Protein AF-A0A849QPU6-F1 (afdb_monomer_lite)

Secondary structure (DSSP, 8-state):
----EEPHHHHHHHHHHHHHHHHHHHHHTT-S-S--TT--------SS-SSEE---STTSHHHHHHHHHHHHHHHHHHHHHHHHHHGGGS--

Structure (mmCIF, N/CA/C/O backbone):
data_AF-A0A849QPU6-F1
#
_entry.id   AF-A0A849QPU6-F1
#
loop_
_atom_site.group_PDB
_atom_site.id
_atom_site.type_symbol
_atom_site.label_atom_id
_atom_site.label_alt_id
_atom_site.label_comp_id
_atom_site.label_asym_id
_atom_site.label_entity_id
_atom_site.label_seq_id
_atom_site.pdbx_PDB_ins_code
_atom_site.Cartn_x
_atom_site.Cartn_y
_atom_site.Cartn_z
_atom_site.occupancy
_atom_site.B_iso_or_equiv
_atom_site.auth_seq_id
_atom_site.auth_comp_id
_atom_site.auth_asym_id
_atom_site.auth_atom_id
_atom_site.pdbx_PDB_model_num
ATOM 1 N N . VAL A 1 1 ? 6.974 10.613 -0.491 1.00 65.25 1 VAL A N 1
ATOM 2 C CA . VAL A 1 1 ? 7.225 10.857 -1.930 1.00 65.25 1 VAL A CA 1
ATOM 3 C C . VAL A 1 1 ? 8.498 10.128 -2.294 1.00 65.25 1 VAL A C 1
ATOM 5 O O . VAL A 1 1 ? 9.472 10.268 -1.566 1.00 65.25 1 VAL A O 1
ATOM 8 N N . VAL A 1 2 ? 8.470 9.315 -3.344 1.00 78.31 2 VAL A N 1
ATOM 9 C CA . VAL A 1 2 ? 9.662 8.660 -3.897 1.00 78.31 2 VAL A CA 1
ATOM 10 C C . VAL A 1 2 ? 9.867 9.155 -5.325 1.00 78.31 2 VAL A C 1
ATOM 12 O O . VAL A 1 2 ? 8.890 9.479 -5.998 1.00 78.31 2 VAL A O 1
ATOM 15 N N . ASN A 1 3 ? 11.117 9.234 -5.775 1.00 84.12 3 ASN A N 1
ATOM 16 C CA . ASN A 1 3 ? 11.428 9.548 -7.167 1.00 84.12 3 ASN A CA 1
ATOM 17 C C . ASN A 1 3 ? 11.476 8.249 -7.974 1.00 84.12 3 ASN A C 1
ATOM 19 O O . ASN A 1 3 ? 12.062 7.270 -7.517 1.00 84.12 3 ASN A O 1
ATOM 23 N N . GLY A 1 4 ? 10.857 8.245 -9.151 1.00 89.69 4 GLY A N 1
ATOM 24 C CA . GLY A 1 4 ? 10.888 7.104 -10.056 1.00 89.69 4 GLY A CA 1
ATOM 25 C C . GLY A 1 4 ? 9.841 7.184 -11.162 1.00 89.69 4 GLY A C 1
ATOM 26 O O . GLY A 1 4 ? 8.799 7.825 -11.013 1.00 89.69 4 GLY A O 1
ATOM 27 N N . ILE A 1 5 ? 10.138 6.532 -12.282 1.00 94.62 5 ILE A N 1
ATOM 28 C CA . ILE A 1 5 ? 9.169 6.214 -13.336 1.00 94.62 5 ILE A CA 1
ATOM 29 C C . ILE A 1 5 ? 8.613 4.828 -13.032 1.00 94.62 5 ILE A C 1
ATOM 31 O O . ILE A 1 5 ? 9.383 3.921 -12.732 1.00 94.62 5 ILE A O 1
ATOM 35 N N . LEU A 1 6 ? 7.297 4.651 -13.124 1.00 94.94 6 LEU A N 1
ATOM 36 C CA . LEU A 1 6 ? 6.653 3.367 -12.855 1.00 94.94 6 LEU A CA 1
ATOM 37 C C . LEU A 1 6 ? 6.295 2.654 -14.161 1.00 94.94 6 LEU A C 1
ATOM 39 O O . LEU A 1 6 ? 5.783 3.278 -15.092 1.00 94.94 6 LEU A O 1
ATOM 43 N N . SER A 1 7 ? 6.527 1.342 -14.209 1.00 95.81 7 SER A N 1
ATOM 44 C CA . SER A 1 7 ? 5.860 0.475 -15.181 1.00 95.81 7 SER A CA 1
ATOM 45 C C . SER A 1 7 ? 4.348 0.427 -14.901 1.00 95.81 7 SER A C 1
ATOM 47 O O . SER A 1 7 ? 3.900 0.706 -13.785 1.00 95.81 7 SER A O 1
ATOM 49 N N . GLU A 1 8 ? 3.539 0.027 -15.883 1.00 96.38 8 GLU A N 1
ATOM 50 C CA . GLU A 1 8 ? 2.104 -0.215 -15.654 1.00 96.38 8 GLU A CA 1
ATOM 51 C C . GLU A 1 8 ? 1.873 -1.303 -14.593 1.00 96.38 8 GLU A C 1
ATOM 53 O O . GLU A 1 8 ? 1.007 -1.157 -13.729 1.00 96.38 8 GLU A O 1
ATOM 58 N N . GLY A 1 9 ? 2.716 -2.342 -14.591 1.00 97.81 9 GLY A N 1
ATOM 59 C CA . GLY A 1 9 ? 2.703 -3.392 -13.573 1.00 97.81 9 GLY A CA 1
ATOM 60 C C . GLY A 1 9 ? 3.059 -2.877 -12.177 1.00 97.81 9 GLY A C 1
ATOM 61 O O . GLY A 1 9 ? 2.418 -3.263 -11.203 1.00 97.81 9 GLY A O 1
ATOM 62 N N . ALA A 1 10 ? 4.017 -1.955 -12.060 1.00 96.88 10 ALA A N 1
ATOM 63 C CA . ALA A 1 10 ? 4.362 -1.308 -10.798 1.00 96.88 10 ALA A CA 1
ATOM 64 C C . A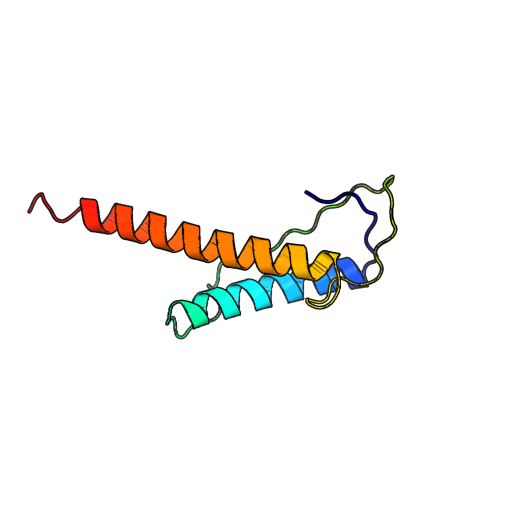LA A 1 10 ? 3.231 -0.402 -10.302 1.00 96.88 10 ALA A C 1
ATOM 66 O O . ALA A 1 10 ? 2.976 -0.361 -9.103 1.00 96.88 10 ALA A O 1
ATOM 67 N N . MET A 1 11 ? 2.517 0.293 -11.194 1.00 96.88 11 MET A N 1
ATOM 68 C CA . MET A 1 11 ? 1.341 1.077 -10.802 1.00 96.88 11 MET A CA 1
ATOM 69 C C . MET A 1 11 ? 0.226 0.183 -10.250 1.00 96.88 11 MET A C 1
ATOM 71 O O . MET A 1 11 ? -0.292 0.458 -9.169 1.00 96.88 11 MET A O 1
ATOM 75 N N . ALA A 1 12 ? -0.107 -0.908 -10.946 1.00 97.94 12 ALA A N 1
ATOM 76 C CA . ALA A 1 12 ? -1.092 -1.877 -10.468 1.00 97.94 12 ALA A CA 1
ATOM 77 C C . ALA A 1 12 ? -0.646 -2.539 -9.152 1.00 97.94 12 ALA A C 1
ATOM 79 O O . ALA A 1 12 ? -1.418 -2.616 -8.198 1.00 97.94 12 ALA A O 1
ATOM 80 N N . GLY A 1 13 ? 0.624 -2.943 -9.069 1.00 98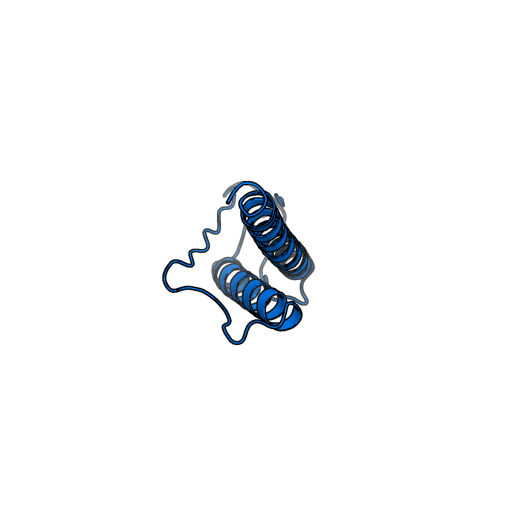.19 13 GLY A N 1
ATOM 81 C CA . GLY A 1 13 ? 1.222 -3.507 -7.862 1.00 98.19 13 GLY A CA 1
ATOM 82 C C . GLY A 1 13 ? 1.175 -2.544 -6.678 1.00 98.19 13 GLY A C 1
ATOM 83 O O . GLY A 1 13 ? 0.854 -2.962 -5.573 1.00 98.19 13 GLY A O 1
ATOM 84 N N . ALA A 1 14 ? 1.403 -1.248 -6.902 1.00 97.94 14 ALA A N 1
ATOM 85 C CA . ALA A 1 14 ? 1.336 -0.238 -5.852 1.00 97.94 14 ALA A CA 1
ATOM 86 C C . ALA A 1 14 ? -0.087 -0.079 -5.295 1.00 97.94 14 ALA A C 1
ATOM 88 O O . ALA A 1 14 ? -0.244 0.095 -4.088 1.00 97.94 14 ALA A O 1
ATOM 89 N N . ILE A 1 15 ? -1.117 -0.177 -6.148 1.00 98.00 15 ILE A N 1
ATOM 90 C CA . ILE A 1 15 ? -2.521 -0.198 -5.708 1.00 98.00 15 ILE A CA 1
ATOM 91 C C . ILE A 1 15 ? -2.765 -1.418 -4.818 1.00 98.00 15 ILE A C 1
ATOM 93 O O . ILE A 1 15 ? -3.238 -1.260 -3.696 1.00 98.00 15 ILE A O 1
ATOM 97 N N . ILE A 1 16 ? -2.384 -2.611 -5.287 1.00 98.00 16 ILE A N 1
ATOM 98 C CA . ILE A 1 16 ? -2.553 -3.871 -4.546 1.00 98.00 16 ILE A CA 1
ATOM 99 C C . ILE A 1 16 ? -1.853 -3.793 -3.185 1.00 98.00 16 ILE A C 1
ATOM 101 O O . ILE A 1 16 ? -2.485 -3.993 -2.153 1.00 98.00 16 ILE A O 1
ATOM 105 N N . THR A 1 17 ? -0.573 -3.421 -3.171 1.00 98.50 17 THR A N 1
ATOM 106 C CA . THR A 1 17 ? 0.231 -3.328 -1.947 1.00 98.50 17 THR A CA 1
ATOM 107 C C . THR A 1 17 ? -0.316 -2.285 -0.972 1.00 98.50 17 THR A C 1
ATOM 109 O O . THR A 1 17 ? -0.330 -2.530 0.232 1.00 98.50 17 THR A O 1
ATOM 112 N N . ALA A 1 18 ? -0.822 -1.144 -1.451 1.00 98.25 18 ALA A N 1
ATOM 113 C CA . ALA A 1 18 ? -1.482 -0.170 -0.583 1.00 98.25 18 ALA A CA 1
ATOM 114 C C . ALA A 1 18 ? -2.775 -0.731 0.039 1.00 98.25 18 ALA A C 1
ATOM 116 O O . ALA A 1 18 ? -3.012 -0.544 1.234 1.00 98.25 18 ALA A O 1
ATOM 117 N N . THR A 1 19 ? -3.594 -1.442 -0.741 1.00 97.25 19 THR A N 1
ATOM 118 C CA . THR A 1 19 ? -4.828 -2.075 -0.256 1.00 97.25 19 THR A CA 1
ATOM 119 C C . THR A 1 19 ? -4.541 -3.174 0.771 1.00 97.25 19 THR A C 1
ATOM 121 O O . THR A 1 19 ? -5.157 -3.182 1.837 1.00 97.25 19 THR A O 1
ATOM 124 N N . GLU A 1 20 ? -3.569 -4.051 0.510 1.00 97.88 20 GLU A N 1
ATOM 125 C CA . GLU A 1 20 ? -3.134 -5.095 1.450 1.00 97.88 20 GLU A CA 1
ATOM 126 C C . GLU A 1 20 ? -2.598 -4.493 2.753 1.00 97.88 20 GLU A C 1
ATOM 128 O O . GLU A 1 20 ? -2.968 -4.935 3.840 1.00 97.88 20 GLU A O 1
ATOM 133 N N . ALA A 1 21 ? -1.782 -3.439 2.661 1.00 98.19 21 ALA A N 1
ATOM 134 C CA . ALA A 1 21 ? -1.226 -2.759 3.826 1.00 98.19 21 ALA A CA 1
ATOM 135 C C . ALA A 1 21 ? -2.304 -2.115 4.707 1.00 98.19 21 ALA A C 1
ATOM 137 O O . ALA A 1 21 ? -2.204 -2.158 5.936 1.00 98.19 21 ALA A O 1
ATOM 138 N N . LYS A 1 22 ? -3.349 -1.534 4.101 1.00 97.88 22 LYS A N 1
ATOM 139 C CA . LYS A 1 22 ? -4.511 -1.037 4.844 1.00 97.88 22 LYS A CA 1
ATOM 140 C C . LYS A 1 22 ? -5.239 -2.183 5.551 1.00 97.88 22 LYS A C 1
ATOM 142 O O . LYS A 1 22 ? -5.508 -2.064 6.745 1.00 97.88 22 LYS A O 1
ATOM 147 N N . GLY A 1 23 ? -5.544 -3.263 4.829 1.00 97.56 23 GLY A N 1
ATOM 148 C CA . GLY A 1 23 ? -6.234 -4.427 5.387 1.00 97.56 23 GLY A CA 1
ATOM 149 C C . GLY A 1 23 ? -5.472 -5.025 6.568 1.00 97.56 23 GLY A C 1
ATOM 150 O O . GLY A 1 23 ? -6.045 -5.202 7.639 1.00 97.56 23 GLY A O 1
ATOM 151 N N . LEU A 1 24 ? -4.159 -5.219 6.417 1.00 97.31 24 LEU A N 1
ATOM 152 C CA . LEU A 1 24 ? -3.283 -5.684 7.491 1.00 97.31 24 LEU A CA 1
ATOM 153 C C . LEU A 1 24 ? -3.326 -4.747 8.704 1.00 97.31 24 LEU A C 1
ATOM 155 O O . LEU A 1 24 ? -3.483 -5.208 9.828 1.00 97.31 24 LEU A O 1
ATOM 159 N N . ALA A 1 25 ? -3.235 -3.433 8.491 1.00 98.00 25 ALA A N 1
ATOM 160 C CA . ALA A 1 25 ? -3.262 -2.469 9.585 1.00 98.00 25 ALA A CA 1
ATOM 161 C C . ALA A 1 25 ? -4.581 -2.484 10.369 1.00 98.00 25 ALA A C 1
ATOM 163 O O . ALA A 1 25 ? -4.552 -2.346 11.591 1.00 98.00 25 ALA A O 1
ATOM 164 N N . LEU A 1 26 ? -5.714 -2.659 9.683 1.00 97.75 26 LEU A N 1
ATOM 165 C CA . LEU A 1 26 ? -7.028 -2.812 10.311 1.00 97.75 26 LEU A CA 1
ATOM 166 C C . LEU A 1 26 ? -7.121 -4.118 11.106 1.00 97.75 26 LEU A C 1
ATOM 168 O O . LEU A 1 26 ? -7.509 -4.089 12.273 1.00 97.75 26 LEU A O 1
ATOM 172 N N . MET A 1 27 ? -6.685 -5.235 10.519 1.00 97.62 27 MET A N 1
ATOM 173 C CA . MET A 1 27 ? -6.644 -6.533 11.201 1.00 97.62 27 MET A CA 1
ATOM 174 C C . MET A 1 27 ? -5.766 -6.490 12.458 1.00 97.62 27 MET A C 1
ATOM 176 O O . MET A 1 27 ? -6.170 -6.967 13.514 1.00 97.62 27 MET A O 1
ATOM 180 N N . GLU A 1 28 ? -4.586 -5.869 12.383 1.00 97.56 28 GLU A N 1
ATOM 181 C CA . GLU A 1 28 ? -3.681 -5.695 13.528 1.00 97.56 28 GLU A CA 1
ATOM 182 C C . GLU A 1 28 ? -4.266 -4.796 14.629 1.00 97.56 28 GLU A C 1
ATOM 184 O O . GLU A 1 28 ? -3.828 -4.868 15.776 1.00 97.56 28 GLU A O 1
ATOM 189 N N . MET A 1 29 ? -5.239 -3.943 14.300 1.00 96.62 29 MET A N 1
ATOM 190 C CA . MET A 1 29 ? -5.993 -3.142 15.269 1.00 96.62 29 MET A CA 1
ATOM 191 C C . MET A 1 29 ? -7.244 -3.855 15.805 1.00 96.62 29 MET A C 1
ATOM 193 O O . MET A 1 29 ? -7.938 -3.289 16.644 1.00 96.62 29 MET A O 1
ATOM 197 N N . GLY A 1 30 ? -7.522 -5.084 15.360 1.00 97.19 30 GLY A N 1
ATOM 198 C CA . GLY A 1 30 ? -8.656 -5.887 15.821 1.00 97.19 30 GLY A CA 1
ATOM 199 C C . GLY A 1 30 ? -9.965 -5.659 15.062 1.00 97.19 30 GLY A C 1
ATOM 200 O O . GLY A 1 30 ? -11.002 -6.135 15.515 1.00 97.19 30 GLY A O 1
ATOM 201 N N . TYR A 1 31 ? -9.939 -4.958 13.924 1.00 96.62 31 TYR A N 1
ATOM 202 C CA . TYR A 1 31 ? -11.106 -4.831 13.048 1.00 96.62 31 TYR A CA 1
ATOM 203 C C . TYR A 1 31 ? -11.306 -6.103 12.208 1.00 96.62 31 TYR A C 1
ATOM 205 O O . TYR A 1 31 ? -10.344 -6.732 11.768 1.00 96.62 31 TYR A O 1
ATOM 213 N N . ASP A 1 32 ? -12.563 -6.460 11.949 1.00 96.25 32 ASP A N 1
ATOM 214 C CA . ASP A 1 32 ? -12.977 -7.641 11.176 1.00 96.25 32 ASP A CA 1
ATOM 215 C C . ASP A 1 32 ? -13.251 -7.338 9.689 1.00 96.25 32 ASP A C 1
ATOM 217 O O . ASP A 1 32 ? -13.710 -8.198 8.936 1.00 96.25 32 ASP A O 1
ATOM 221 N N . PHE A 1 33 ? -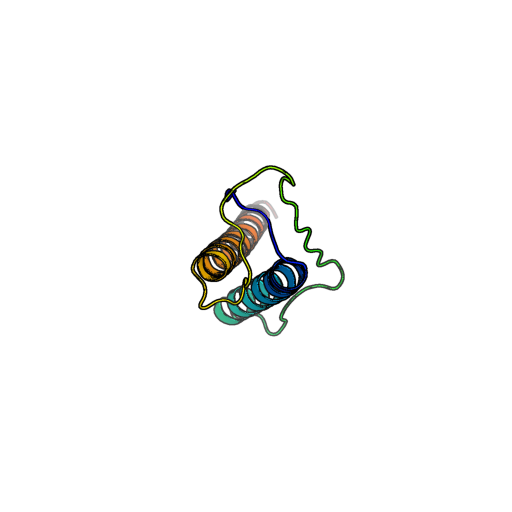12.921 -6.124 9.245 1.00 94.56 33 PHE A N 1
ATOM 222 C CA . PHE A 1 33 ? -13.021 -5.671 7.861 1.00 94.56 33 PHE A CA 1
ATOM 223 C C . PHE A 1 33 ? -11.667 -5.176 7.338 1.00 94.56 33 PHE A C 1
ATOM 225 O O . PHE A 1 33 ? -10.822 -4.684 8.082 1.00 94.56 33 PHE A O 1
ATOM 232 N N . LEU A 1 34 ? -11.472 -5.268 6.021 1.00 93.56 34 LEU A N 1
ATOM 233 C CA . LEU A 1 34 ? -10.209 -4.903 5.358 1.00 93.56 34 LEU A CA 1
ATOM 234 C C . LEU A 1 34 ? -10.213 -3.487 4.766 1.00 93.56 34 LEU A C 1
ATOM 236 O O . LEU A 1 34 ? -9.183 -2.992 4.309 1.00 93.56 34 LEU A O 1
ATOM 240 N N . GLY A 1 35 ? -11.369 -2.827 4.759 1.00 90.44 35 GLY A N 1
ATOM 241 C CA . GLY A 1 35 ? -11.553 -1.522 4.142 1.00 90.44 35 GLY A CA 1
ATOM 242 C C . GLY A 1 35 ? -12.982 -1.008 4.272 1.00 90.44 35 GLY A C 1
ATOM 243 O O . GLY A 1 35 ? -13.799 -1.577 4.992 1.00 90.44 35 GLY A O 1
ATOM 244 N N . THR A 1 36 ? -13.279 0.077 3.568 1.00 89.38 36 THR A N 1
ATOM 245 C CA . THR A 1 36 ? -14.618 0.669 3.475 1.00 89.38 36 THR A CA 1
ATOM 246 C C . THR A 1 36 ? -15.040 0.781 2.013 1.00 89.38 36 THR A C 1
ATOM 248 O O . THR A 1 36 ? -14.223 0.710 1.096 1.00 89.38 36 THR A O 1
ATOM 251 N N . THR A 1 37 ? -16.332 0.999 1.765 1.00 89.88 37 THR A N 1
ATOM 252 C CA . THR A 1 37 ? -16.879 1.140 0.402 1.00 89.88 37 THR A CA 1
ATOM 253 C C . THR A 1 37 ? -16.391 2.390 -0.335 1.00 89.88 37 THR A C 1
ATOM 255 O O . THR A 1 37 ? -16.660 2.543 -1.521 1.00 89.88 37 THR A O 1
ATOM 258 N N . THR A 1 38 ? -15.710 3.302 0.360 1.00 90.88 38 THR A N 1
ATOM 259 C CA . THR A 1 38 ? -15.221 4.579 -0.177 1.00 90.88 38 THR A CA 1
ATOM 260 C C . THR A 1 38 ? -13.716 4.584 -0.418 1.00 90.88 38 THR A C 1
ATOM 262 O O . THR A 1 38 ? -13.151 5.641 -0.695 1.00 90.88 38 THR A O 1
ATOM 265 N N . ASP A 1 39 ? -13.045 3.446 -0.254 1.00 91.31 39 ASP A N 1
ATOM 266 C CA . ASP A 1 39 ? -11.599 3.376 -0.414 1.00 91.31 39 ASP A CA 1
ATOM 267 C C . ASP A 1 39 ? -11.163 3.701 -1.839 1.00 91.31 39 ASP A C 1
ATOM 269 O O . ASP A 1 39 ? -11.665 3.143 -2.812 1.00 91.31 39 ASP A O 1
ATOM 273 N N . ALA A 1 40 ? -10.187 4.601 -1.946 1.00 93.69 40 ALA A N 1
ATOM 274 C CA . ALA A 1 40 ? -9.600 5.017 -3.207 1.00 93.69 40 ALA A CA 1
ATOM 275 C C . ALA A 1 40 ? -8.080 5.140 -3.065 1.00 93.69 40 ALA A C 1
ATOM 277 O O . ALA A 1 40 ? -7.575 5.693 -2.086 1.00 93.69 40 ALA A O 1
ATOM 278 N N . VAL A 1 41 ? -7.352 4.651 -4.070 1.00 95.50 41 VAL A N 1
ATOM 279 C CA . VAL A 1 41 ? -5.893 4.758 -4.166 1.00 95.50 41 VAL A CA 1
ATOM 280 C C . VAL A 1 41 ? -5.546 5.452 -5.477 1.00 95.50 41 VAL A C 1
ATOM 282 O O . VAL A 1 41 ? -6.006 5.047 -6.542 1.00 95.50 41 VAL A O 1
ATOM 285 N N . ILE A 1 42 ? -4.724 6.498 -5.399 1.00 95.75 42 ILE A N 1
ATOM 286 C CA . ILE A 1 42 ? -4.222 7.230 -6.564 1.00 95.75 42 ILE A CA 1
ATOM 287 C C . ILE A 1 42 ? -2.710 7.058 -6.610 1.00 95.75 42 ILE A C 1
ATOM 289 O O . ILE A 1 42 ? -2.011 7.411 -5.660 1.00 95.75 42 ILE A O 1
ATOM 293 N N . ILE A 1 43 ? -2.208 6.552 -7.734 1.00 94.75 43 ILE A N 1
ATOM 294 C CA . ILE A 1 43 ? -0.777 6.467 -8.013 1.00 94.75 43 ILE A CA 1
ATOM 295 C C . ILE A 1 43 ? -0.428 7.544 -9.033 1.00 94.75 43 ILE A C 1
ATOM 297 O O . ILE A 1 43 ? -1.007 7.604 -10.115 1.00 94.75 43 ILE A O 1
ATOM 301 N N . ALA A 1 44 ? 0.526 8.398 -8.680 1.00 92.31 44 ALA A N 1
ATOM 302 C CA . ALA A 1 44 ? 1.033 9.446 -9.548 1.00 92.31 44 ALA A CA 1
ATOM 303 C C . ALA A 1 44 ? 2.561 9.397 -9.564 1.00 92.31 44 ALA A C 1
ATOM 305 O O . ALA A 1 44 ? 3.196 9.216 -8.524 1.00 92.31 44 ALA A O 1
ATOM 306 N N . TYR A 1 45 ? 3.147 9.574 -10.745 1.00 91.81 45 TYR A N 1
ATOM 307 C CA . TYR A 1 45 ? 4.592 9.634 -10.932 1.00 91.81 45 TYR A CA 1
ATOM 308 C C . TYR A 1 45 ? 4.947 10.655 -12.016 1.00 91.81 45 TYR A C 1
ATOM 310 O O . TYR A 1 45 ? 4.123 11.016 -12.860 1.00 91.81 45 TYR A O 1
ATOM 318 N N . GLN A 1 46 ? 6.190 11.130 -12.003 1.00 89.31 46 GLN A N 1
ATOM 319 C CA . GLN A 1 46 ? 6.690 12.067 -13.004 1.00 89.31 46 GLN A CA 1
ATOM 320 C C . GLN A 1 46 ? 7.299 11.306 -14.190 1.00 89.31 46 GLN A C 1
ATOM 322 O O . GLN A 1 46 ? 8.203 10.495 -14.009 1.00 89.31 46 GLN A O 1
ATOM 327 N N . LYS A 1 47 ? 6.856 11.615 -15.419 1.00 82.62 47 LYS A N 1
ATOM 328 C CA . LYS A 1 47 ? 7.317 10.942 -16.656 1.00 82.62 47 LYS A CA 1
ATOM 329 C C . LYS A 1 47 ? 8.815 11.101 -16.955 1.00 82.62 47 LYS A C 1
ATOM 331 O O . LYS A 1 47 ? 9.373 10.285 -17.676 1.00 82.62 47 LYS A O 1
ATOM 336 N N . HIS A 1 48 ? 9.459 12.131 -16.411 1.00 83.62 48 HIS A N 1
ATOM 337 C CA . HIS A 1 48 ? 10.886 12.413 -16.588 1.00 83.62 48 HIS A CA 1
ATOM 338 C C . HIS A 1 48 ? 11.605 12.321 -15.239 1.00 83.62 48 HIS A C 1
ATOM 340 O O . HIS A 1 48 ? 12.022 13.332 -14.678 1.00 83.62 48 HIS A O 1
ATOM 346 N N . SER A 1 49 ? 11.661 11.113 -14.680 1.00 85.69 49 SER A N 1
ATOM 347 C CA . SER A 1 49 ? 12.313 10.815 -13.401 1.00 85.69 49 SER A CA 1
ATOM 348 C C . SER A 1 49 ? 13.203 9.571 -13.517 1.00 85.69 49 SER A C 1
ATOM 350 O O . SER A 1 49 ? 13.326 8.973 -14.582 1.00 85.69 49 SER A O 1
ATOM 352 N N . SER A 1 50 ? 13.858 9.202 -12.424 1.00 86.19 50 SER A N 1
ATOM 353 C CA . SER A 1 50 ? 14.728 8.033 -12.298 1.00 86.19 50 SER A CA 1
ATOM 354 C C . SER A 1 50 ? 14.700 7.568 -10.837 1.00 86.19 50 SER A C 1
ATOM 356 O O . SER A 1 50 ? 14.576 8.426 -9.954 1.00 86.19 50 SER A O 1
ATOM 358 N N . PRO A 1 51 ? 14.810 6.256 -10.556 1.00 91.94 51 PRO A N 1
ATOM 359 C CA . PRO A 1 51 ? 14.993 5.137 -11.494 1.00 91.94 51 PRO A CA 1
ATOM 360 C C . PRO A 1 51 ? 13.684 4.656 -12.148 1.00 91.94 51 PRO A C 1
ATOM 362 O O . PRO A 1 51 ? 12.600 5.130 -11.815 1.00 91.94 51 PRO A O 1
ATOM 365 N N . TYR A 1 52 ? 13.784 3.712 -13.088 1.00 94.56 52 TYR A N 1
ATOM 366 C CA . TYR A 1 52 ? 12.628 2.942 -13.557 1.00 94.56 52 TYR A CA 1
ATOM 367 C C . TYR A 1 52 ? 12.309 1.834 -12.549 1.00 94.56 52 TYR A C 1
ATOM 369 O O . TYR A 1 52 ? 13.183 1.040 -12.205 1.00 94.56 52 TYR A O 1
ATOM 377 N N . ILE A 1 53 ? 11.069 1.792 -12.072 1.00 95.88 53 ILE A N 1
ATOM 378 C CA . ILE A 1 53 ? 10.582 0.820 -11.098 1.00 95.88 53 ILE A CA 1
ATOM 379 C C . ILE A 1 53 ? 9.642 -0.136 -11.822 1.00 95.88 53 ILE A C 1
ATOM 381 O O . ILE A 1 53 ? 8.569 0.248 -12.294 1.00 95.88 53 ILE A O 1
ATOM 385 N N . GLU A 1 54 ? 10.065 -1.392 -11.901 1.00 97.25 54 GLU A N 1
ATOM 386 C CA . GLU A 1 54 ? 9.341 -2.432 -12.626 1.00 97.25 54 GLU A CA 1
ATOM 387 C C . GLU A 1 54 ? 8.257 -3.101 -11.771 1.00 97.25 54 GLU A C 1
ATOM 389 O O . GLU A 1 54 ? 7.184 -3.413 -12.289 1.00 97.25 54 GLU A O 1
ATOM 394 N N . TYR A 1 55 ? 8.497 -3.243 -10.462 1.00 97.62 55 TYR A N 1
ATOM 395 C CA . TYR A 1 55 ? 7.619 -3.939 -9.519 1.00 97.62 55 TYR A CA 1
ATOM 396 C C . TYR A 1 55 ? 7.405 -3.125 -8.242 1.00 97.62 55 TYR A C 1
ATOM 398 O O . TYR A 1 55 ? 8.293 -2.400 -7.797 1.00 97.62 55 TYR A O 1
ATOM 406 N N . ALA A 1 56 ? 6.227 -3.282 -7.636 1.00 97.56 56 ALA A N 1
ATOM 407 C CA . ALA A 1 56 ? 5.826 -2.554 -6.430 1.00 97.56 56 ALA A CA 1
ATOM 408 C C . ALA A 1 56 ? 5.237 -3.453 -5.331 1.00 97.56 56 ALA A C 1
ATOM 410 O O . ALA A 1 56 ? 4.616 -2.942 -4.405 1.00 97.56 56 ALA A O 1
ATOM 411 N N . GLY A 1 57 ? 5.423 -4.776 -5.427 1.00 97.69 57 GLY A N 1
ATOM 412 C CA . GLY A 1 57 ? 4.980 -5.712 -4.390 1.00 97.69 57 GLY A CA 1
ATOM 413 C C . GLY A 1 57 ? 5.662 -5.437 -3.047 1.00 97.69 57 GLY A C 1
ATOM 414 O O . GLY A 1 57 ? 6.772 -4.904 -3.019 1.00 97.69 57 GLY A O 1
ATOM 415 N N . SER A 1 58 ? 5.032 -5.832 -1.941 1.00 96.19 58 SER A N 1
ATOM 416 C CA . SER A 1 58 ? 5.468 -5.522 -0.566 1.00 96.19 58 SER A CA 1
ATOM 417 C C . SER A 1 58 ? 6.916 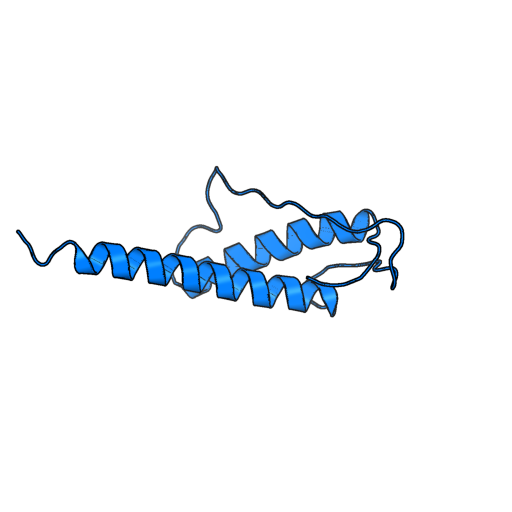-5.909 -0.231 1.00 96.19 58 SER A C 1
ATOM 419 O O . SER A 1 58 ? 7.525 -5.267 0.617 1.00 96.19 58 SER A O 1
ATOM 421 N N . TYR A 1 59 ? 7.491 -6.901 -0.922 1.00 94.88 59 TYR A N 1
ATOM 422 C CA . TYR A 1 59 ? 8.885 -7.339 -0.745 1.00 94.88 59 TYR A CA 1
ATOM 423 C C . TYR A 1 59 ? 9.914 -6.561 -1.594 1.00 94.88 59 TYR A C 1
ATOM 425 O O . TYR A 1 59 ? 11.110 -6.837 -1.554 1.00 94.88 59 TYR A O 1
ATOM 433 N N . THR A 1 60 ? 9.464 -5.605 -2.407 1.00 96.81 60 THR A N 1
ATOM 434 C CA . THR A 1 60 ? 10.342 -4.669 -3.127 1.00 96.81 60 THR A CA 1
ATOM 435 C C . THR A 1 60 ? 10.642 -3.458 -2.246 1.00 96.81 60 THR A C 1
ATOM 437 O O . THR A 1 60 ? 9.803 -3.074 -1.438 1.00 96.81 60 THR A O 1
ATOM 440 N N . GLU A 1 61 ? 11.775 -2.776 -2.447 1.00 94.94 61 GLU A N 1
ATOM 441 C CA . GLU A 1 61 ? 12.099 -1.559 -1.675 1.00 94.94 61 GLU A CA 1
ATOM 442 C C . GLU A 1 61 ? 11.005 -0.478 -1.809 1.00 94.94 61 GLU A C 1
ATOM 444 O O . GLU A 1 61 ? 10.679 0.238 -0.860 1.00 94.94 61 GLU A O 1
ATOM 449 N N . PHE A 1 62 ? 10.405 -0.357 -2.998 1.00 95.44 62 PHE A N 1
ATOM 450 C CA . PHE A 1 62 ? 9.305 0.576 -3.232 1.00 95.44 62 PHE A CA 1
ATOM 451 C C . PHE A 1 62 ? 8.017 0.139 -2.517 1.00 95.44 62 PHE A C 1
ATOM 453 O O . PHE A 1 62 ? 7.387 0.955 -1.842 1.00 95.44 62 PHE A O 1
ATOM 460 N N . GLY A 1 63 ? 7.643 -1.138 -2.615 1.00 97.50 63 GLY A N 1
ATOM 461 C CA . GLY A 1 63 ? 6.447 -1.680 -1.970 1.00 97.50 63 GLY A CA 1
ATOM 462 C C . GLY A 1 63 ? 6.540 -1.748 -0.445 1.00 97.50 63 GLY A C 1
ATOM 463 O O . GLY A 1 63 ? 5.542 -1.499 0.233 1.00 97.50 63 GLY A O 1
ATOM 464 N N . GLU A 1 64 ? 7.724 -1.983 0.122 1.00 97.44 64 GLU A N 1
ATOM 465 C CA . GLU A 1 64 ? 7.963 -1.922 1.569 1.00 97.44 64 GLU A CA 1
ATOM 466 C C . GLU A 1 64 ? 7.663 -0.511 2.099 1.00 97.44 64 GLU A C 1
ATOM 468 O O . GLU A 1 64 ? 6.938 -0.338 3.084 1.00 97.44 64 GLU A O 1
ATOM 473 N N . LYS A 1 65 ? 8.129 0.523 1.382 1.00 96.94 65 LYS A N 1
ATOM 474 C CA . LYS A 1 65 ? 7.844 1.930 1.708 1.00 96.94 65 LYS A CA 1
ATOM 475 C C . LYS A 1 65 ? 6.350 2.245 1.645 1.00 96.94 65 LYS A C 1
ATOM 477 O O . LYS A 1 65 ? 5.855 2.957 2.524 1.00 96.94 65 LYS A O 1
ATOM 482 N N . ILE A 1 66 ? 5.631 1.733 0.641 1.00 97.81 66 ILE A N 1
ATOM 483 C CA . ILE A 1 66 ? 4.164 1.857 0.566 1.00 97.81 66 ILE A CA 1
ATOM 484 C C . ILE A 1 66 ? 3.533 1.194 1.791 1.00 97.81 66 ILE A C 1
ATOM 486 O O . ILE A 1 66 ? 2.783 1.850 2.514 1.00 97.81 66 ILE A O 1
ATOM 490 N N . THR A 1 67 ? 3.892 -0.062 2.059 1.00 98.25 67 THR A N 1
ATOM 491 C CA . THR A 1 67 ? 3.322 -0.878 3.138 1.00 98.25 67 THR A CA 1
ATOM 492 C C . THR A 1 67 ? 3.474 -0.194 4.491 1.00 98.25 67 THR A C 1
ATOM 494 O O . THR A 1 67 ? 2.483 0.073 5.172 1.00 98.25 67 THR A O 1
ATOM 497 N N . GLY A 1 68 ? 4.705 0.176 4.851 1.00 97.62 68 GLY A N 1
ATOM 498 C CA . GLY A 1 68 ? 4.993 0.832 6.125 1.00 97.62 68 GLY A CA 1
ATOM 499 C C . GLY A 1 68 ? 4.315 2.198 6.258 1.00 97.62 68 GLY A C 1
ATOM 500 O O . GLY A 1 68 ? 3.827 2.549 7.334 1.00 97.62 68 GLY A O 1
ATOM 501 N N . THR A 1 69 ? 4.232 2.964 5.166 1.00 97.69 69 THR A N 1
ATOM 502 C CA . THR A 1 69 ? 3.584 4.284 5.181 1.00 97.69 69 THR A CA 1
ATOM 503 C C . THR A 1 69 ? 2.077 4.161 5.374 1.00 97.69 69 THR A C 1
ATOM 505 O O . THR A 1 69 ? 1.530 4.804 6.269 1.00 97.69 69 THR A O 1
ATOM 508 N N . VAL A 1 70 ? 1.410 3.329 4.569 1.00 97.88 70 VAL A N 1
ATOM 509 C CA . VAL A 1 70 ? -0.044 3.138 4.634 1.00 97.88 70 VAL A CA 1
ATOM 510 C C . VAL A 1 70 ? -0.439 2.565 5.989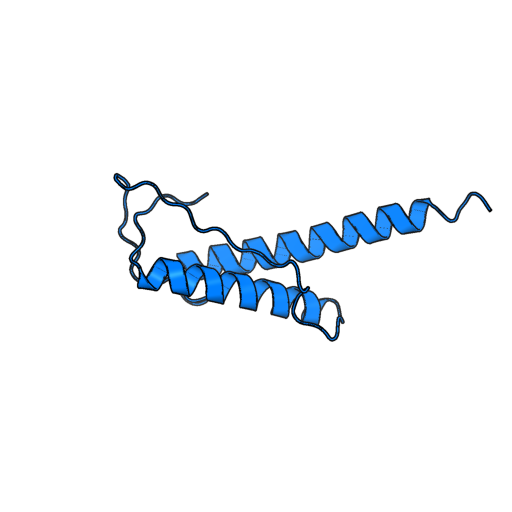 1.00 97.88 70 VAL A C 1
ATOM 512 O O . VAL A 1 70 ? -1.288 3.151 6.660 1.00 97.88 70 VAL A O 1
ATOM 515 N N . ALA A 1 71 ? 0.219 1.493 6.441 1.00 97.88 71 ALA A N 1
ATOM 516 C CA . ALA A 1 71 ? -0.126 0.853 7.705 1.00 97.88 71 ALA A CA 1
ATOM 517 C C . ALA A 1 71 ? 0.004 1.815 8.894 1.00 97.88 71 ALA A C 1
ATOM 519 O O . ALA A 1 71 ? -0.894 1.904 9.733 1.00 97.88 71 ALA A O 1
ATOM 520 N N . ARG A 1 72 ? 1.089 2.598 8.946 1.00 98.19 72 ARG A N 1
ATOM 521 C CA . ARG A 1 72 ? 1.279 3.606 9.994 1.00 98.19 72 ARG A CA 1
ATOM 522 C C . ARG A 1 72 ? 0.210 4.700 9.935 1.00 98.19 72 ARG A C 1
ATOM 524 O O . ARG A 1 72 ? -0.396 5.000 10.960 1.00 98.19 72 ARG A O 1
ATOM 531 N N . CYS A 1 73 ? -0.040 5.279 8.760 1.00 97.62 73 CYS A N 1
ATOM 532 C CA . CYS A 1 73 ? -0.999 6.373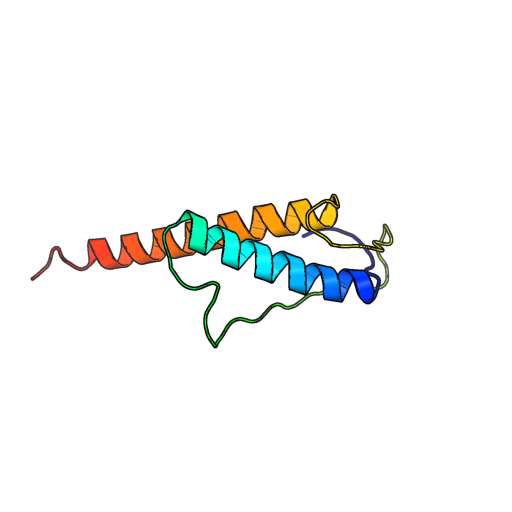 8.603 1.00 97.62 73 CYS A CA 1
ATOM 533 C C . CYS A 1 73 ? -2.442 5.950 8.910 1.00 97.62 73 CYS A C 1
ATOM 535 O O . CYS A 1 73 ? -3.171 6.722 9.529 1.00 97.62 73 CYS A O 1
ATOM 537 N N . VAL A 1 74 ? -2.846 4.731 8.535 1.00 97.38 74 VAL A N 1
ATOM 538 C CA . VAL A 1 74 ? -4.168 4.176 8.875 1.00 97.38 74 VAL A CA 1
ATOM 539 C C . VAL A 1 74 ? -4.321 4.066 10.391 1.00 97.38 74 VAL A C 1
ATOM 541 O O . VAL A 1 74 ? -5.270 4.618 10.949 1.00 97.38 74 VAL A O 1
ATOM 544 N N . LYS A 1 75 ? -3.346 3.449 11.076 1.00 97.62 75 LYS A N 1
ATOM 545 C CA . LYS A 1 75 ? -3.367 3.315 12.541 1.00 97.62 75 LYS A CA 1
ATOM 546 C C . LYS A 1 75 ? -3.394 4.669 13.249 1.00 97.62 75 LYS A C 1
ATOM 548 O O . LYS A 1 75 ? -4.135 4.855 14.209 1.00 97.62 75 LYS A O 1
ATOM 553 N N . GLU A 1 76 ? -2.588 5.626 12.789 1.00 98.06 76 GLU A N 1
ATOM 554 C CA . GLU A 1 76 ? -2.580 6.991 13.331 1.00 98.06 76 GLU A CA 1
ATOM 555 C C . GLU A 1 76 ? -3.922 7.710 13.117 1.00 98.06 76 GLU A C 1
ATOM 557 O O . GLU A 1 76 ? -4.406 8.374 14.033 1.00 98.06 76 GLU A O 1
ATOM 562 N N . GLY A 1 77 ? -4.532 7.585 11.934 1.00 96.25 77 GLY A N 1
ATOM 563 C CA . GLY A 1 77 ? -5.818 8.211 11.617 1.00 96.25 77 GLY A CA 1
ATOM 564 C C . GLY A 1 77 ? -6.963 7.701 12.492 1.00 96.25 77 GLY A C 1
ATOM 565 O O . GLY A 1 77 ? -7.765 8.497 12.986 1.00 96.25 77 GLY A O 1
ATOM 566 N N . ILE A 1 78 ? -7.000 6.390 12.740 1.00 95.25 78 ILE A N 1
ATOM 567 C CA . ILE A 1 78 ? -7.987 5.767 13.628 1.00 95.25 78 ILE A CA 1
ATOM 568 C C . ILE A 1 78 ? -7.798 6.258 15.065 1.00 95.25 78 ILE A C 1
ATOM 570 O O . ILE A 1 78 ? -8.733 6.822 15.625 1.00 95.25 78 ILE A O 1
ATOM 574 N N . ARG A 1 79 ? -6.577 6.188 15.618 1.00 96.25 79 ARG A N 1
ATOM 575 C CA . ARG A 1 79 ? -6.292 6.669 16.985 1.00 96.25 79 ARG A CA 1
ATOM 576 C C . ARG A 1 79 ? -6.685 8.131 17.194 1.00 96.25 79 ARG A C 1
ATOM 578 O O . ARG A 1 79 ? -7.257 8.473 18.220 1.00 96.25 79 ARG A O 1
ATOM 585 N N . LYS A 1 80 ? -6.409 9.005 16.218 1.00 95.88 80 LYS A N 1
ATOM 586 C CA . LYS A 1 80 ? -6.820 10.421 16.280 1.00 95.88 80 LYS A CA 1
ATOM 587 C C . LYS A 1 80 ? -8.340 10.584 16.306 1.00 95.88 80 LYS A C 1
ATOM 589 O O . LYS A 1 80 ? -8.846 11.483 16.969 1.00 95.88 80 LYS A O 1
ATOM 594 N N . THR A 1 81 ? -9.056 9.739 15.569 1.00 93.19 81 THR A N 1
ATOM 595 C CA . THR A 1 81 ? -10.522 9.748 15.536 1.00 93.19 81 THR A CA 1
ATOM 596 C C . THR A 1 81 ? -11.096 9.249 16.860 1.00 93.19 81 THR A C 1
ATOM 598 O O . THR A 1 81 ? -12.000 9.879 17.394 1.00 93.19 81 THR A O 1
ATOM 601 N N . GLU A 1 82 ? -10.531 8.180 17.421 1.00 91.25 82 GLU A N 1
ATOM 602 C CA . GLU A 1 82 ? -10.910 7.643 18.732 1.00 91.25 82 GLU A CA 1
ATOM 603 C C . GLU A 1 82 ? -10.665 8.658 19.853 1.00 91.25 82 GLU A C 1
ATOM 605 O O . GLU A 1 82 ? -11.572 8.899 20.641 1.00 91.25 82 GLU A O 1
ATOM 610 N N . MET A 1 83 ? -9.500 9.320 19.882 1.00 89.25 83 MET A N 1
ATOM 611 C CA . MET A 1 83 ? -9.209 10.390 20.851 1.00 89.25 83 MET A CA 1
ATOM 612 C C . MET A 1 83 ? -10.241 11.518 20.766 1.00 89.25 83 MET A C 1
ATOM 614 O O . MET A 1 83 ? -10.825 11.896 21.774 1.00 89.25 83 MET A O 1
ATOM 618 N N . ARG A 1 84 ? -10.547 11.989 19.549 1.00 86.38 84 ARG A N 1
ATOM 619 C CA . ARG A 1 84 ? -11.559 13.034 19.342 1.00 86.38 84 ARG A CA 1
ATOM 620 C C . ARG A 1 84 ? -12.954 12.616 19.816 1.00 86.38 84 ARG A C 1
ATOM 622 O O . ARG A 1 84 ? -13.716 13.466 20.260 1.00 86.38 84 ARG A O 1
ATOM 629 N N . ASN A 1 85 ? -13.298 11.338 19.692 1.00 80.12 85 ASN A N 1
ATOM 630 C CA . ASN A 1 85 ? -14.586 10.819 20.148 1.00 80.12 85 ASN A CA 1
ATOM 631 C C . ASN A 1 85 ? -14.600 10.563 21.668 1.00 80.12 85 ASN A C 1
ATOM 633 O O . ASN A 1 85 ? -15.663 10.631 22.274 1.00 80.12 85 ASN A O 1
ATOM 637 N N . GLY A 1 86 ? -13.441 10.293 22.279 1.00 65.06 86 GLY A N 1
ATOM 638 C CA . GLY A 1 86 ? -13.273 10.144 23.727 1.00 65.06 86 GLY A CA 1
ATOM 639 C C . GLY A 1 86 ? -13.380 11.467 24.489 1.00 65.06 86 GLY A C 1
ATOM 640 O O . GLY A 1 86 ? -14.039 11.509 25.522 1.00 65.06 86 GLY A O 1
ATOM 641 N N . ASP A 1 87 ? -12.841 12.557 23.932 1.00 56.66 87 ASP A N 1
ATOM 642 C CA . ASP A 1 87 ? -12.926 13.910 24.514 1.00 56.66 87 ASP A CA 1
ATOM 643 C C . ASP A 1 87 ? -14.361 14.495 24.487 1.00 56.66 87 ASP A C 1
ATOM 645 O O . ASP A 1 87 ? -14.651 15.493 25.143 1.00 56.66 87 ASP A O 1
ATOM 649 N N . GLY A 1 88 ? -15.279 13.892 23.719 1.00 50.91 88 GLY A N 1
ATOM 650 C CA . GLY A 1 88 ? -16.668 14.346 23.571 1.00 50.91 88 GLY A CA 1
ATOM 651 C C . GLY A 1 88 ? -17.647 13.846 24.641 1.00 50.91 88 GLY A C 1
ATOM 652 O O . GLY A 1 88 ? -18.779 14.318 24.665 1.00 50.91 88 GLY A O 1
ATOM 653 N N . ASN A 1 89 ? -17.234 12.922 25.516 1.00 50.53 89 ASN A N 1
ATOM 654 C CA . ASN A 1 89 ? -18.103 12.283 26.518 1.00 50.53 89 ASN A CA 1
ATOM 655 C C . ASN A 1 89 ? -17.933 12.834 27.952 1.00 50.53 89 ASN A C 1
ATOM 657 O O . ASN A 1 89 ? -18.482 12.261 28.887 1.00 50.53 89 ASN A O 1
ATOM 661 N N . GLU A 1 90 ? -17.198 13.935 28.155 1.00 51.22 90 GLU A N 1
ATOM 662 C CA . GLU A 1 90 ? -17.016 14.556 29.487 1.00 51.22 90 GLU A CA 1
ATOM 663 C C . GLU A 1 90 ? -18.011 15.703 29.787 1.00 51.22 90 GLU A C 1
ATOM 665 O O . GLU A 1 90 ? -17.905 16.380 30.813 1.00 51.22 90 GLU A O 1
ATOM 670 N N . HIS A 1 91 ? -19.000 15.930 28.914 1.00 48.47 91 HIS A N 1
ATOM 671 C CA . HIS A 1 91 ? -19.986 17.015 29.039 1.00 48.47 91 HIS A CA 1
ATOM 672 C C . HIS A 1 91 ? -21.449 16.569 28.852 1.00 48.47 91 HIS A C 1
ATOM 674 O O . HIS A 1 91 ? -22.256 17.337 28.326 1.00 48.47 91 HIS A O 1
ATOM 680 N N . GLU A 1 92 ? -21.805 15.368 29.317 1.00 37.34 92 GLU A N 1
ATOM 681 C CA . GLU A 1 92 ? -23.206 14.979 29.575 1.00 37.34 92 GLU A CA 1
ATOM 682 C C . GLU A 1 92 ? -23.428 14.600 31.043 1.00 37.34 92 GLU A C 1
ATOM 684 O O . GLU A 1 92 ? -22.611 13.828 31.596 1.00 37.34 92 GLU A O 1
#

Sequence (92 aa):
VVNGILSEGAMAGAIITATEAKGLALMEMGYDFLGTTTDAVIIAYQKHSSPYIEYAGSYTEFGEKITGTVARCVKEGIRKTEMRNGDGNEHE

pLDDT: mean 91.03, std 12.7, range [37.34, 98.5]

Radius of gyration: 16.29 Å; chains: 1; bounding box: 38×25×46 Å

Foldseek 3Di:
DDWEDEDPQQQVQLVVLLQQLQQVLCVVVVHPDSDDPPDDDDDDHDPPTDDYDYHQHCPDPNSVVSNVVNSVVNNVVVVVVVVVVVVVPPPD